Protein AF-A0A8J1J3S2-F1 (afdb_monomer_lite)

Sequence (132 aa):
MKNFKAFFRWLYVAMLRMSEGHVLPELNKMTQKDITFVADFLTEHFNEYLKDEDDILMWPPNTEGNQWFSFLQSSTHLKESPLLFPTTPKSLCTVKRQMEAVIDHCLTKPALERQVPESSLRDIPHAGELVL

Structure (mmCIF, N/CA/C/O backbone):
data_AF-A0A8J1J3S2-F1
#
_entry.id   AF-A0A8J1J3S2-F1
#
loop_
_atom_site.group_PDB
_atom_site.id
_atom_site.type_symbol
_atom_site.label_atom_id
_atom_site.label_alt_id
_atom_site.label_comp_id
_atom_site.label_asym_id
_atom_site.label_entity_id
_atom_site.label_seq_id
_atom_site.pdbx_PDB_ins_code
_atom_site.Cartn_x
_atom_site.Cartn_y
_atom_site.Cartn_z
_atom_site.occupancy
_atom_site.B_iso_or_equiv
_atom_site.auth_seq_id
_atom_site.auth_comp_id
_atom_site.auth_asym_id
_atom_site.auth_atom_id
_atom_site.pdbx_PDB_model_num
ATOM 1 N N . MET A 1 1 ? -6.644 -8.507 6.948 1.00 52.25 1 MET A N 1
ATOM 2 C CA . MET A 1 1 ? -7.814 -9.337 7.339 1.00 52.25 1 MET A CA 1
ATOM 3 C C . MET A 1 1 ? -8.273 -9.175 8.794 1.00 52.25 1 MET A C 1
ATOM 5 O O . MET A 1 1 ? -9.461 -9.323 9.033 1.00 52.25 1 MET A O 1
ATOM 9 N N . LYS A 1 2 ? -7.410 -8.860 9.778 1.00 53.19 2 LYS A N 1
ATOM 10 C CA . LYS A 1 2 ? -7.813 -8.836 11.204 1.00 53.19 2 LYS A CA 1
ATOM 11 C C . LYS A 1 2 ? -8.785 -7.703 11.607 1.00 53.19 2 LYS A C 1
ATOM 13 O O . LYS A 1 2 ? -9.406 -7.806 12.657 1.00 53.19 2 LYS A O 1
ATOM 18 N N . ASN A 1 3 ? -8.977 -6.678 10.768 1.00 57.69 3 ASN A N 1
ATOM 19 C CA . ASN A 1 3 ? -9.573 -5.407 11.207 1.00 57.69 3 ASN A CA 1
ATOM 20 C C . ASN A 1 3 ? -10.895 -5.015 10.514 1.00 57.69 3 ASN A C 1
ATOM 22 O O . ASN A 1 3 ? -11.543 -4.064 10.938 1.00 57.69 3 ASN A O 1
ATOM 26 N N . PHE A 1 4 ? -11.373 -5.780 9.525 1.00 71.06 4 PHE A N 1
ATOM 27 C CA . PHE A 1 4 ? -12.712 -5.569 8.945 1.00 71.06 4 PHE A CA 1
ATOM 28 C C . PHE A 1 4 ? -13.823 -5.713 9.990 1.00 71.06 4 PHE A C 1
ATOM 30 O O . PHE A 1 4 ? -14.861 -5.065 9.910 1.00 71.06 4 PHE A O 1
ATOM 37 N N . LYS A 1 5 ? -13.583 -6.531 11.018 1.00 75.19 5 LYS A N 1
ATOM 38 C CA . LYS A 1 5 ? -14.530 -6.759 12.108 1.00 75.19 5 LYS A CA 1
ATOM 39 C C . LYS A 1 5 ? -14.870 -5.474 12.872 1.00 75.19 5 LYS A C 1
ATOM 41 O O . LYS A 1 5 ? -16.022 -5.307 13.256 1.00 75.19 5 LYS A O 1
ATOM 46 N N . ALA A 1 6 ? -13.905 -4.572 13.076 1.00 78.38 6 ALA A N 1
ATOM 47 C CA . ALA A 1 6 ? -14.143 -3.295 13.754 1.00 78.38 6 ALA A CA 1
ATOM 48 C C . ALA A 1 6 ? -14.968 -2.343 12.876 1.00 78.38 6 ALA A C 1
ATOM 50 O O . ALA A 1 6 ? -15.943 -1.767 13.355 1.00 78.38 6 ALA A O 1
ATOM 51 N N . PHE A 1 7 ? -14.631 -2.267 11.585 1.00 81.31 7 PHE A N 1
ATOM 52 C CA . PHE A 1 7 ? -15.367 -1.486 10.593 1.00 81.31 7 PHE A CA 1
ATOM 53 C C . PHE A 1 7 ? -16.824 -1.942 10.450 1.00 81.31 7 PHE A C 1
ATOM 55 O O . PHE A 1 7 ? -17.737 -1.147 10.652 1.00 81.31 7 PHE A O 1
ATOM 62 N N . PHE A 1 8 ? -17.066 -3.231 10.194 1.00 84.94 8 PHE A N 1
ATOM 63 C CA . PHE A 1 8 ? -18.428 -3.750 10.052 1.00 84.94 8 PHE A CA 1
ATOM 64 C C . PHE A 1 8 ? -19.229 -3.656 11.351 1.00 84.94 8 PHE A C 1
ATOM 66 O O . PHE A 1 8 ? -20.424 -3.382 11.304 1.00 84.94 8 PHE A O 1
ATOM 73 N N . ARG A 1 9 ? -18.588 -3.822 12.518 1.00 84.06 9 ARG A N 1
ATOM 74 C CA . ARG A 1 9 ? -19.252 -3.608 13.811 1.00 84.06 9 ARG A CA 1
ATOM 75 C C . ARG A 1 9 ? -19.685 -2.152 13.978 1.00 84.06 9 ARG A C 1
ATOM 77 O O . ARG A 1 9 ? -20.819 -1.916 14.378 1.00 84.06 9 ARG A O 1
ATOM 84 N N . TRP A 1 10 ? -18.814 -1.193 13.658 1.00 85.44 10 TRP A N 1
ATOM 85 C CA . TRP A 1 10 ? -19.157 0.231 13.690 1.00 85.44 10 TRP A CA 1
ATOM 86 C C . TRP A 1 10 ? -20.299 0.555 12.726 1.00 85.44 10 TRP A C 1
ATOM 88 O O . TRP A 1 10 ? -21.287 1.164 13.133 1.00 85.44 10 TRP A O 1
ATOM 98 N N . LEU A 1 11 ? -20.199 0.076 11.486 1.00 86.00 11 LEU A N 1
ATOM 99 C CA . LEU A 1 11 ? -21.192 0.319 10.446 1.00 86.00 11 LEU A CA 1
ATOM 100 C C . LEU A 1 11 ? -22.561 -0.266 10.825 1.00 86.00 11 LEU A C 1
ATOM 102 O O . LEU A 1 11 ? -23.578 0.409 10.702 1.00 86.00 11 LEU A O 1
ATOM 106 N N . TYR A 1 12 ? -22.589 -1.489 11.354 1.00 86.38 12 TYR A N 1
ATOM 107 C CA . TYR A 1 12 ? -23.816 -2.147 11.797 1.00 86.38 12 TYR A CA 1
ATOM 108 C C . TYR A 1 12 ? -24.481 -1.408 12.972 1.00 86.38 12 TYR A C 1
ATOM 110 O O . TYR A 1 12 ? -25.694 -1.199 12.963 1.00 86.38 12 TYR A O 1
ATOM 118 N N . VAL A 1 13 ? -23.698 -0.928 13.948 1.00 83.81 13 VAL A N 1
ATOM 119 C CA . VAL A 1 13 ? -24.215 -0.078 15.038 1.00 83.81 13 VAL A CA 1
ATOM 120 C C . VAL A 1 13 ? -24.748 1.255 14.501 1.00 83.81 13 VAL A C 1
ATOM 122 O O . VAL A 1 13 ? -25.788 1.720 14.967 1.00 83.81 13 VAL A O 1
ATOM 125 N N . ALA A 1 14 ? -24.065 1.873 13.534 1.00 83.44 14 ALA A N 1
ATOM 126 C CA . ALA A 1 14 ? -24.502 3.127 12.921 1.00 83.44 14 ALA A CA 1
ATOM 127 C C . ALA A 1 14 ? -25.843 2.965 12.186 1.00 83.44 14 ALA A C 1
ATOM 129 O O . ALA A 1 14 ? -26.742 3.780 12.386 1.00 83.44 14 ALA A O 1
ATOM 130 N N . MET A 1 15 ? -26.016 1.883 11.417 1.00 86.31 15 MET A N 1
ATOM 131 C CA . MET A 1 15 ? -27.287 1.567 10.753 1.00 86.31 15 MET A CA 1
ATOM 132 C C . MET A 1 15 ? -28.417 1.315 11.760 1.00 86.31 15 MET A C 1
ATOM 134 O O . MET A 1 15 ? -29.497 1.875 11.604 1.00 86.31 15 MET A O 1
ATOM 138 N N . LEU A 1 16 ? -28.163 0.541 12.824 1.00 84.69 16 LEU A N 1
ATOM 139 C CA . LEU A 1 16 ? -29.159 0.265 13.871 1.00 84.69 16 LEU A CA 1
ATOM 140 C C . LEU A 1 16 ? -29.622 1.531 14.602 1.00 84.69 16 LEU A C 1
ATOM 142 O O . LEU A 1 16 ? -30.805 1.670 14.902 1.00 84.69 16 LEU A O 1
ATOM 146 N N . ARG A 1 17 ? -28.699 2.463 14.878 1.00 79.94 17 ARG A N 1
ATOM 147 C CA . ARG A 1 17 ? -29.031 3.760 15.490 1.00 79.94 17 ARG A CA 1
ATOM 148 C C . ARG A 1 17 ? -29.900 4.624 14.579 1.00 79.94 17 ARG A C 1
ATOM 150 O O . ARG A 1 17 ? -30.779 5.312 15.080 1.00 79.94 17 ARG A O 1
ATOM 157 N N . MET A 1 18 ? -29.658 4.582 13.270 1.00 78.50 18 MET A N 1
ATOM 158 C CA . MET A 1 18 ? -30.462 5.300 12.274 1.00 78.50 18 MET A CA 1
ATOM 159 C C . MET A 1 18 ? -31.846 4.666 12.074 1.00 78.50 18 MET A C 1
ATOM 161 O O . MET A 1 18 ? -32.787 5.369 11.726 1.00 78.50 18 MET A O 1
ATOM 165 N N . SER A 1 19 ? -31.986 3.354 12.294 1.00 82.94 19 SER A N 1
ATOM 166 C CA . SER A 1 19 ? -33.244 2.616 12.119 1.00 82.94 19 SER A CA 1
ATOM 167 C C . SER A 1 19 ? -34.105 2.521 13.391 1.00 82.94 19 SER A C 1
ATOM 169 O O . SER A 1 19 ? -34.968 1.649 13.454 1.00 82.94 19 SER A O 1
ATOM 171 N N . GLU A 1 20 ? -33.823 3.326 14.426 1.00 70.56 20 GLU A N 1
ATOM 172 C CA . GLU A 1 20 ? -34.442 3.265 15.771 1.00 70.56 20 GLU A CA 1
ATOM 173 C C . GLU A 1 20 ? -34.419 1.864 16.430 1.00 70.56 20 GLU A C 1
ATOM 175 O O . GLU A 1 20 ? -35.195 1.554 17.335 1.00 70.56 20 GLU A O 1
ATOM 180 N N . GLY A 1 21 ? -33.502 0.990 16.001 1.00 70.06 21 GLY A N 1
ATOM 181 C CA . GLY A 1 21 ? -33.368 -0.364 16.530 1.00 70.06 21 GLY A CA 1
ATOM 182 C C . GLY A 1 21 ? -32.693 -0.380 17.904 1.00 70.06 21 GLY A C 1
ATO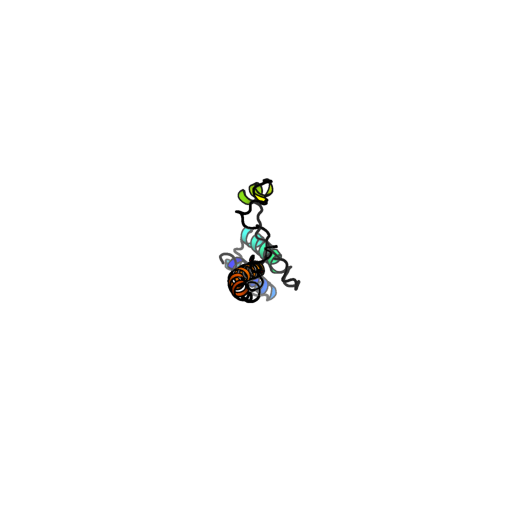M 183 O O . GLY A 1 21 ? -31.779 0.400 18.180 1.00 70.06 21 GLY A O 1
ATOM 184 N N . HIS A 1 22 ? -33.093 -1.310 18.775 1.00 68.50 22 HIS A N 1
ATOM 185 C CA . HIS A 1 22 ? -32.472 -1.462 20.093 1.00 68.50 22 HIS A CA 1
ATOM 186 C C . HIS A 1 22 ? -31.015 -1.936 19.940 1.00 68.50 22 HIS A C 1
ATOM 188 O O . HIS A 1 22 ? -30.747 -3.068 19.532 1.00 68.50 22 HIS A O 1
ATOM 194 N N . VAL A 1 23 ? -30.046 -1.078 20.267 1.00 66.06 23 VAL A N 1
ATOM 195 C CA . VAL A 1 23 ? -28.620 -1.431 20.191 1.00 66.06 23 VAL A CA 1
ATOM 196 C C . VAL A 1 23 ? -28.269 -2.333 21.375 1.00 66.06 23 VAL A C 1
ATOM 198 O O . VAL A 1 23 ? -28.342 -1.902 22.526 1.00 66.06 23 VAL A O 1
ATOM 201 N N . LEU A 1 24 ? -27.876 -3.586 21.117 1.00 67.88 24 LEU A N 1
ATOM 202 C CA . LEU A 1 24 ? -27.434 -4.482 22.189 1.00 67.88 24 LEU A CA 1
ATOM 203 C C . LEU A 1 24 ? -26.150 -3.940 22.860 1.00 67.88 24 LEU A C 1
ATOM 205 O O . LEU A 1 24 ? -25.179 -3.639 22.157 1.00 67.88 24 LEU A O 1
ATOM 209 N N . PRO A 1 25 ? -26.084 -3.888 24.207 1.00 64.25 25 PRO A N 1
ATOM 210 C CA . PRO A 1 25 ? -24.919 -3.384 24.945 1.00 64.25 25 PRO A CA 1
ATOM 211 C C . PRO A 1 25 ? -23.606 -4.114 24.631 1.00 64.25 25 PRO A C 1
ATOM 213 O O . PRO A 1 25 ? -22.532 -3.516 24.675 1.00 64.25 25 PRO A O 1
ATOM 216 N N . GLU A 1 2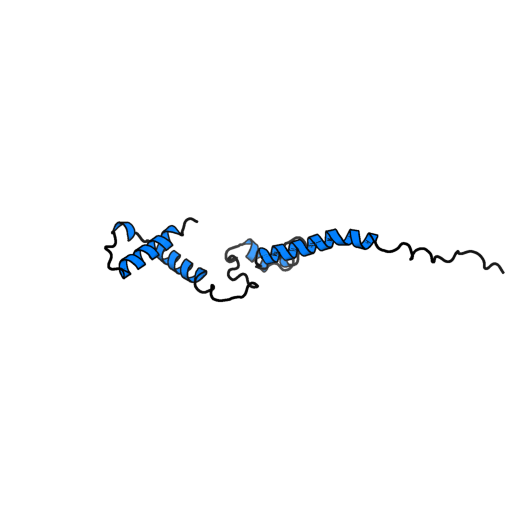6 ? -23.673 -5.398 24.269 1.00 63.81 26 GLU A N 1
ATOM 217 C CA . GLU A 1 26 ? -22.501 -6.202 23.895 1.00 63.81 26 GLU A CA 1
ATOM 218 C C . GLU A 1 26 ? -21.814 -5.715 22.617 1.00 63.81 26 GLU A C 1
ATOM 220 O O . GLU A 1 26 ? -20.602 -5.882 22.457 1.00 63.81 26 GLU A O 1
ATOM 225 N N . LEU A 1 27 ? -22.572 -5.072 21.730 1.00 64.06 27 LEU A N 1
ATOM 226 C CA . LEU A 1 27 ? -22.092 -4.590 20.443 1.00 64.06 27 LEU A CA 1
ATOM 227 C C . LEU A 1 27 ? -21.412 -3.215 20.552 1.00 64.06 27 LEU A C 1
ATOM 229 O O . LEU A 1 27 ? -20.569 -2.876 19.722 1.00 64.06 27 LEU A O 1
ATOM 233 N N . ASN A 1 28 ? -21.707 -2.456 21.613 1.00 65.81 28 ASN A N 1
ATOM 234 C CA . ASN A 1 28 ? -21.137 -1.131 21.876 1.00 65.81 28 ASN A CA 1
ATOM 235 C C . ASN A 1 28 ? -19.720 -1.181 22.487 1.00 65.81 28 ASN A C 1
ATOM 237 O O . ASN A 1 28 ? -19.172 -0.152 22.877 1.00 65.81 28 ASN A O 1
ATOM 241 N N . LYS A 1 29 ? -19.097 -2.366 22.570 1.00 69.44 29 LYS A N 1
ATOM 242 C CA . LYS A 1 29 ? -17.707 -2.543 23.024 1.00 69.44 29 LYS A CA 1
ATOM 243 C C . LYS A 1 29 ? -16.717 -2.101 21.942 1.00 69.44 29 LYS A C 1
ATOM 245 O O . LYS A 1 29 ? -15.985 -2.921 21.391 1.00 69.44 29 LYS A O 1
ATOM 250 N N . MET A 1 30 ? -16.723 -0.815 21.614 1.00 72.88 30 MET A N 1
ATOM 251 C CA . MET A 1 30 ? -15.767 -0.187 20.708 1.00 72.88 30 MET A CA 1
ATOM 252 C C . MET A 1 30 ? -14.677 0.481 21.547 1.00 72.88 30 MET A C 1
ATOM 254 O O . MET A 1 30 ? -14.974 1.334 22.380 1.00 72.88 30 MET A O 1
ATOM 258 N N . THR A 1 31 ? -13.421 0.081 21.368 1.00 81.38 31 THR A N 1
ATOM 259 C CA . THR A 1 31 ? -12.297 0.766 22.024 1.00 81.38 31 THR A CA 1
ATOM 260 C C . THR A 1 31 ? -11.903 2.013 21.230 1.00 81.38 31 THR A C 1
ATOM 262 O O . THR A 1 31 ? -12.187 2.100 20.037 1.00 81.38 31 THR A O 1
ATOM 265 N N . GLN A 1 32 ? -11.204 2.969 21.852 1.00 80.25 32 GLN A N 1
ATOM 266 C CA . GLN A 1 32 ? -10.702 4.154 21.139 1.00 80.25 32 GLN A CA 1
ATOM 267 C C . GLN A 1 32 ? -9.797 3.771 19.958 1.00 80.25 32 GLN A C 1
ATOM 269 O O . GLN A 1 32 ? -9.905 4.358 18.890 1.00 80.25 32 GLN A O 1
ATOM 274 N N . LYS A 1 33 ? -8.987 2.718 20.119 1.00 81.44 33 LYS A N 1
ATOM 275 C CA . LYS A 1 33 ? -8.155 2.157 19.049 1.00 81.44 33 LYS A CA 1
ATOM 276 C C . LYS A 1 33 ? -8.985 1.654 17.865 1.00 81.44 33 LYS A C 1
ATOM 278 O O . LYS A 1 33 ? -8.589 1.859 16.723 1.00 81.44 33 LYS A O 1
ATOM 283 N N . ASP A 1 34 ? -10.130 1.024 18.128 1.00 80.94 34 ASP A N 1
ATOM 284 C CA . ASP A 1 34 ? -11.038 0.589 17.064 1.00 80.94 34 ASP A CA 1
ATOM 285 C C . ASP A 1 34 ? -11.643 1.797 16.331 1.00 80.94 34 ASP A C 1
ATOM 287 O O . ASP A 1 34 ? -11.832 1.739 15.121 1.00 80.94 34 ASP A O 1
ATOM 291 N N . ILE A 1 35 ? -11.954 2.883 17.049 1.00 81.69 35 ILE A N 1
ATOM 292 C CA . ILE A 1 35 ? -12.527 4.109 16.469 1.00 81.69 35 ILE A CA 1
ATOM 293 C C . ILE A 1 35 ? -11.501 4.822 15.588 1.00 81.69 35 ILE A C 1
ATOM 295 O O . ILE A 1 35 ? -11.818 5.141 14.445 1.00 81.69 35 ILE A O 1
ATOM 299 N N . THR A 1 36 ? -10.280 5.029 16.089 1.00 83.38 36 THR A N 1
ATOM 300 C CA . THR A 1 36 ? -9.180 5.609 15.305 1.00 83.38 36 THR A CA 1
ATOM 301 C C . THR A 1 36 ? -8.933 4.787 14.043 1.00 83.38 36 THR A C 1
ATOM 303 O O . THR A 1 36 ? -8.910 5.343 12.956 1.00 83.38 36 THR A O 1
ATOM 306 N N . PHE A 1 37 ? -8.909 3.455 14.155 1.00 83.38 37 PHE A N 1
ATOM 307 C CA . PHE A 1 37 ? -8.759 2.587 12.990 1.00 83.38 37 PHE A CA 1
ATOM 308 C C . PHE A 1 37 ? -9.887 2.749 11.961 1.00 83.38 37 PHE A C 1
ATOM 310 O O . PHE A 1 37 ? -9.626 2.763 10.764 1.00 83.38 37 PHE A O 1
ATOM 317 N N . VAL A 1 38 ? -11.147 2.839 12.398 1.00 82.31 38 VAL A N 1
ATOM 318 C CA . VAL A 1 38 ? -12.272 3.049 11.472 1.00 82.31 38 VAL A CA 1
ATOM 319 C C . VAL A 1 38 ? -12.165 4.405 10.773 1.00 82.31 38 VAL A C 1
ATOM 321 O O . VAL A 1 38 ? -12.462 4.482 9.585 1.00 82.31 38 VAL A O 1
ATOM 324 N N . ALA A 1 39 ? -11.719 5.449 11.475 1.00 80.56 39 ALA A N 1
ATOM 325 C CA . ALA A 1 39 ? -11.490 6.766 10.885 1.00 80.56 39 ALA A CA 1
ATOM 326 C C . ALA A 1 39 ? -10.359 6.742 9.841 1.00 80.56 39 ALA A C 1
ATOM 328 O O . ALA A 1 39 ? -10.545 7.253 8.735 1.00 80.56 39 ALA A O 1
ATOM 329 N N . ASP A 1 40 ? -9.239 6.089 10.157 1.00 78.69 40 ASP A N 1
ATOM 330 C CA . ASP A 1 40 ? -8.108 5.927 9.236 1.00 78.69 40 ASP A CA 1
ATOM 331 C C . ASP A 1 40 ? -8.536 5.118 8.002 1.00 78.69 40 ASP A C 1
ATOM 333 O O . ASP A 1 40 ? -8.377 5.572 6.874 1.00 78.69 40 ASP A O 1
ATOM 337 N N . PHE A 1 41 ? -9.219 3.985 8.207 1.00 79.19 41 PHE A N 1
ATOM 338 C CA . PHE A 1 41 ? -9.741 3.139 7.129 1.00 79.19 41 PHE A CA 1
ATOM 339 C C . PHE A 1 41 ? -10.701 3.896 6.200 1.00 79.19 41 PHE A C 1
ATOM 341 O O . PHE A 1 41 ? -10.636 3.752 4.981 1.00 79.19 41 PHE A O 1
ATOM 348 N N . LEU A 1 42 ? -11.611 4.702 6.755 1.00 76.50 42 LEU A N 1
ATOM 349 C CA . LEU A 1 42 ? -12.534 5.508 5.955 1.00 76.50 42 LEU A CA 1
ATOM 350 C C . LEU A 1 42 ? -11.795 6.581 5.146 1.00 76.50 42 LEU A C 1
ATOM 352 O O . LEU A 1 42 ? -12.131 6.804 3.985 1.00 76.50 42 LEU A O 1
ATOM 356 N N . THR A 1 43 ? -10.786 7.212 5.741 1.00 74.00 43 THR A N 1
ATOM 357 C CA . THR A 1 43 ? -9.990 8.263 5.093 1.00 74.00 43 THR A CA 1
ATOM 358 C C . THR A 1 43 ? -9.136 7.704 3.958 1.00 74.00 43 THR A C 1
ATOM 360 O O . THR A 1 43 ? -9.105 8.297 2.881 1.00 74.00 43 THR A O 1
ATOM 363 N N . GLU A 1 44 ? -8.500 6.553 4.182 1.00 67.50 44 GLU A N 1
ATOM 364 C CA . GLU A 1 44 ? -7.637 5.872 3.212 1.00 67.50 44 GLU A CA 1
ATOM 365 C C . GLU A 1 44 ? -8.435 5.272 2.050 1.00 67.50 44 GLU A C 1
ATOM 367 O O . GLU A 1 44 ? -8.013 5.341 0.900 1.00 67.50 44 GLU A O 1
ATOM 372 N N . HIS A 1 45 ? -9.611 4.697 2.320 1.00 67.12 45 HIS A N 1
ATOM 373 C CA . HIS A 1 45 ? -10.352 3.980 1.286 1.00 67.12 45 HIS A CA 1
ATOM 374 C C . HIS A 1 45 ? -11.413 4.822 0.570 1.00 67.12 45 HIS A C 1
ATOM 376 O O . HIS A 1 45 ? -11.608 4.596 -0.614 1.00 67.12 45 HIS A O 1
ATOM 382 N N . PHE A 1 46 ? -12.115 5.773 1.201 1.00 63.56 46 PHE A N 1
ATOM 383 C CA . PHE A 1 46 ? -13.296 6.399 0.569 1.00 63.56 46 PHE A CA 1
ATOM 384 C C . PHE A 1 46 ? -13.044 7.731 -0.156 1.00 63.56 46 PHE A C 1
ATOM 386 O O . PHE A 1 46 ? -13.868 8.107 -0.987 1.00 63.56 46 PHE A O 1
ATOM 393 N N . ASN A 1 47 ? -11.931 8.431 0.086 1.00 55.88 47 ASN A N 1
ATOM 394 C CA . ASN A 1 47 ? -11.655 9.713 -0.584 1.00 55.88 47 ASN A CA 1
ATOM 395 C C . ASN A 1 47 ? -11.169 9.579 -2.043 1.00 55.88 47 ASN A C 1
ATOM 397 O O . ASN A 1 47 ? -11.186 10.566 -2.776 1.00 55.88 47 ASN A O 1
ATOM 401 N N . GLU A 1 48 ? -10.752 8.389 -2.485 1.00 51.38 48 GLU A N 1
ATOM 402 C CA . GLU A 1 48 ? -10.028 8.225 -3.758 1.00 51.38 48 GLU A CA 1
ATOM 403 C C . GLU A 1 48 ? -10.704 7.340 -4.811 1.00 51.38 48 GLU A C 1
ATOM 405 O O . GLU A 1 48 ? -10.261 7.341 -5.955 1.00 51.38 48 GLU A O 1
ATOM 410 N N . TYR A 1 49 ? -11.838 6.692 -4.515 1.00 48.59 49 TYR A N 1
ATOM 411 C CA . TYR A 1 49 ? -12.647 5.987 -5.533 1.00 48.59 49 TYR A CA 1
ATOM 412 C C . TYR A 1 49 ? -13.299 6.919 -6.580 1.00 48.59 49 TYR A C 1
ATOM 414 O O . TYR A 1 49 ? -14.059 6.457 -7.424 1.00 48.59 49 TYR A O 1
ATOM 422 N N . LEU A 1 50 ? -13.032 8.228 -6.524 1.00 51.28 50 LEU A N 1
ATOM 423 C CA . LEU A 1 50 ? -13.571 9.240 -7.437 1.00 51.28 50 LEU A CA 1
ATOM 424 C C . LEU A 1 50 ? -12.553 9.745 -8.478 1.00 51.28 50 LEU A C 1
ATOM 426 O O . LEU A 1 50 ? -12.845 10.727 -9.158 1.00 51.28 50 LEU A O 1
ATOM 430 N N . LYS A 1 51 ? -11.364 9.135 -8.607 1.00 49.06 51 LYS A N 1
ATOM 431 C CA . LYS A 1 51 ? -10.344 9.574 -9.579 1.00 49.06 51 LYS A CA 1
ATOM 432 C C . LYS A 1 51 ? -9.903 8.429 -10.502 1.00 49.06 51 LYS A C 1
ATOM 434 O O . LYS A 1 51 ? -9.198 7.526 -10.068 1.00 49.06 51 LYS A O 1
ATOM 439 N N . ASP A 1 52 ? -10.317 8.512 -11.767 1.00 50.62 52 ASP A N 1
ATOM 440 C CA . ASP A 1 52 ? -9.995 7.615 -12.897 1.00 50.62 52 ASP A CA 1
ATOM 441 C C . ASP A 1 52 ? -8.531 7.745 -13.387 1.00 50.62 52 ASP A C 1
ATOM 443 O O . ASP A 1 52 ? -8.276 7.972 -14.566 1.00 50.62 52 ASP A O 1
ATOM 447 N N . GLU A 1 53 ? -7.532 7.648 -12.510 1.00 55.94 53 GLU A N 1
ATOM 448 C CA . GLU A 1 53 ? -6.127 7.863 -12.906 1.00 55.94 53 GLU A CA 1
ATOM 449 C C . GLU A 1 53 ? -5.264 6.637 -12.557 1.00 55.94 53 GLU A C 1
ATOM 451 O O . GLU A 1 53 ? -4.551 6.601 -11.555 1.00 55.94 53 GLU A O 1
ATOM 456 N N . ASP A 1 54 ? -5.330 5.618 -13.421 1.00 54.41 54 ASP A N 1
ATOM 457 C CA . ASP A 1 54 ? -4.650 4.310 -13.326 1.00 54.41 54 ASP A CA 1
ATOM 458 C C . ASP A 1 54 ? -3.100 4.357 -13.292 1.00 54.41 54 ASP A C 1
ATOM 460 O O . ASP A 1 54 ? -2.448 3.315 -13.156 1.00 54.41 54 ASP A O 1
ATOM 464 N N . ASP A 1 55 ? -2.482 5.535 -13.418 1.00 54.03 55 ASP A N 1
ATOM 465 C CA . ASP A 1 55 ? -1.024 5.687 -13.547 1.00 54.03 55 ASP A CA 1
ATOM 466 C C . ASP A 1 55 ? -0.298 6.055 -12.245 1.00 54.03 55 ASP A C 1
ATOM 468 O O . ASP A 1 55 ? 0.925 5.894 -12.145 1.00 54.03 55 ASP A O 1
ATOM 472 N N . ILE A 1 56 ? -1.019 6.486 -11.209 1.00 54.78 56 ILE A N 1
ATOM 473 C CA . ILE A 1 56 ? -0.425 6.790 -9.905 1.00 54.78 56 ILE A CA 1
ATOM 474 C C . ILE A 1 56 ? -0.913 5.742 -8.919 1.00 54.78 56 ILE A C 1
ATOM 476 O O . ILE A 1 56 ? -2.105 5.561 -8.702 1.00 54.78 56 ILE A O 1
ATOM 480 N N . LEU A 1 57 ? 0.030 5.018 -8.311 1.00 56.38 57 LEU A N 1
ATOM 481 C CA . LEU A 1 57 ? -0.283 4.137 -7.196 1.00 56.38 57 LEU A CA 1
ATOM 482 C C . LEU A 1 57 ? -0.739 5.049 -6.052 1.00 56.38 57 LEU A C 1
ATOM 484 O O . LEU A 1 57 ? 0.099 5.605 -5.351 1.00 56.38 57 LEU A O 1
ATOM 488 N N . MET A 1 58 ? -2.055 5.238 -5.925 1.00 55.38 58 MET A N 1
ATOM 489 C CA . MET A 1 58 ? -2.683 6.225 -5.034 1.00 55.38 58 MET A CA 1
ATOM 490 C C . MET A 1 58 ? -2.273 6.048 -3.554 1.00 55.38 58 MET A C 1
ATOM 492 O O . MET A 1 58 ? -2.339 6.987 -2.775 1.00 55.38 58 MET A O 1
ATOM 496 N N . TRP A 1 59 ? -1.706 4.886 -3.193 1.00 55.38 59 TRP A N 1
ATOM 497 C CA . TRP A 1 59 ? -1.086 4.616 -1.891 1.00 55.38 59 TRP A CA 1
ATOM 498 C C . TRP A 1 59 ? 0.266 3.910 -2.019 1.00 55.38 59 TRP A C 1
ATOM 500 O O . TRP A 1 59 ? 0.327 2.681 -1.874 1.00 55.38 59 TRP A O 1
ATOM 510 N N . PRO A 1 60 ? 1.380 4.619 -2.286 1.00 59.22 60 PRO A N 1
ATOM 511 C CA . PRO A 1 60 ? 2.682 3.988 -2.143 1.00 59.22 60 PRO A CA 1
ATOM 512 C C . PRO A 1 60 ? 2.800 3.470 -0.699 1.00 59.22 60 PRO A C 1
ATOM 514 O O . PRO A 1 60 ? 2.417 4.186 0.230 1.00 59.22 60 PRO A O 1
ATOM 517 N N . PRO A 1 61 ? 3.282 2.234 -0.472 1.00 59.75 61 PRO A N 1
ATOM 518 C CA . PRO A 1 61 ? 3.466 1.732 0.884 1.00 59.75 61 PRO A CA 1
ATOM 519 C C . PRO A 1 61 ? 4.318 2.737 1.659 1.00 59.75 61 PRO A C 1
ATOM 521 O O . PRO A 1 61 ? 5.381 3.124 1.173 1.00 59.75 61 PRO A O 1
ATOM 524 N N . ASN A 1 62 ? 3.838 3.184 2.826 1.00 61.38 62 ASN A N 1
ATOM 525 C CA . ASN A 1 62 ? 4.555 4.188 3.601 1.00 61.38 62 ASN A CA 1
ATOM 526 C C . ASN A 1 62 ? 5.974 3.675 3.903 1.00 61.38 62 ASN A C 1
ATOM 528 O O . ASN A 1 62 ? 6.153 2.667 4.590 1.00 61.38 62 ASN A O 1
ATOM 532 N N . THR A 1 63 ? 6.982 4.344 3.343 1.00 66.38 63 THR A N 1
ATOM 533 C CA . THR A 1 63 ? 8.395 4.025 3.571 1.00 66.38 63 THR A CA 1
ATOM 534 C C . THR A 1 63 ? 8.952 4.717 4.815 1.00 66.38 63 THR A C 1
ATOM 536 O O . THR A 1 63 ? 10.098 4.457 5.192 1.00 66.38 63 THR A O 1
ATOM 539 N N . GLU A 1 64 ? 8.180 5.604 5.451 1.00 65.88 64 GLU A N 1
ATOM 540 C CA . GLU A 1 64 ? 8.574 6.284 6.683 1.00 65.88 64 GLU A CA 1
ATOM 541 C C . GLU A 1 64 ? 8.769 5.267 7.813 1.00 65.88 64 GLU A C 1
ATOM 543 O O . GLU A 1 64 ? 7.918 4.427 8.099 1.00 65.88 64 GLU A O 1
ATOM 548 N N . GLY A 1 65 ? 9.948 5.316 8.436 1.00 74.25 65 GLY A N 1
ATOM 549 C CA . GLY A 1 65 ? 10.376 4.355 9.455 1.00 74.25 65 GLY A CA 1
ATOM 550 C C . GLY A 1 65 ? 11.216 3.188 8.924 1.00 74.25 65 GLY A C 1
ATOM 551 O O . GLY A 1 65 ? 11.784 2.443 9.724 1.00 74.25 65 GLY A O 1
ATOM 552 N N . ASN A 1 66 ? 11.377 3.037 7.604 1.00 82.50 66 ASN A N 1
ATOM 553 C CA . ASN A 1 66 ? 12.295 2.047 7.046 1.00 82.50 66 ASN A CA 1
ATOM 554 C C . ASN A 1 66 ? 13.743 2.573 7.053 1.00 82.50 66 ASN A C 1
ATOM 556 O O . ASN A 1 66 ? 14.136 3.366 6.198 1.00 82.50 66 ASN A O 1
ATOM 560 N N . GLN A 1 67 ? 14.557 2.071 7.988 1.00 86.81 67 GLN A N 1
ATOM 561 C CA . GLN A 1 67 ? 15.972 2.441 8.131 1.00 86.81 67 GLN A CA 1
ATOM 562 C C . GLN A 1 67 ? 16.797 2.206 6.856 1.00 86.81 67 GLN A C 1
ATOM 564 O O . GLN A 1 67 ? 17.669 3.014 6.537 1.00 86.81 67 GLN A O 1
ATOM 569 N N . TRP A 1 68 ? 16.509 1.138 6.102 1.00 85.94 68 TRP A N 1
ATOM 570 C CA . TRP A 1 68 ? 17.169 0.868 4.822 1.00 85.94 68 TRP A CA 1
ATOM 571 C C . TRP A 1 68 ? 16.820 1.931 3.785 1.00 85.94 68 TRP A C 1
ATOM 573 O O . TRP A 1 68 ? 17.700 2.402 3.074 1.00 85.94 68 TRP A O 1
ATOM 583 N N . PHE A 1 69 ? 15.556 2.352 3.725 1.00 83.88 69 PHE A N 1
ATOM 584 C CA . PHE A 1 69 ? 15.134 3.396 2.798 1.00 83.88 69 PHE A CA 1
ATOM 585 C C . PHE A 1 69 ? 15.749 4.754 3.161 1.00 83.88 69 PHE A C 1
ATOM 587 O O . PHE A 1 69 ? 16.234 5.453 2.274 1.00 83.88 69 PHE A O 1
ATOM 594 N N . SER A 1 70 ? 15.821 5.092 4.454 1.00 83.12 70 SER A N 1
ATOM 595 C CA . SER A 1 70 ? 16.509 6.299 4.933 1.00 83.12 70 SER A CA 1
ATOM 596 C C . SER A 1 70 ? 18.000 6.299 4.580 1.00 83.12 70 SER A C 1
ATOM 598 O O . SER A 1 70 ? 18.525 7.318 4.136 1.00 83.12 70 SER A O 1
ATOM 600 N N . PHE A 1 71 ? 18.677 5.158 4.734 1.00 87.00 71 PHE A N 1
ATOM 601 C CA . PHE A 1 71 ? 20.080 4.992 4.349 1.00 87.00 71 PHE A CA 1
ATOM 602 C C . PHE A 1 71 ? 20.282 5.054 2.828 1.00 87.00 71 PHE A C 1
ATOM 604 O O . PHE A 1 71 ? 21.184 5.726 2.335 1.00 87.00 71 PHE A O 1
ATOM 611 N N . LEU A 1 72 ? 19.411 4.393 2.067 1.00 86.06 72 LEU A N 1
ATOM 612 C CA . LEU A 1 72 ? 19.462 4.394 0.610 1.00 86.06 72 LEU A CA 1
ATOM 613 C C . LEU A 1 72 ? 19.242 5.805 0.045 1.00 86.06 72 LEU A C 1
ATOM 615 O O . LEU A 1 72 ? 19.935 6.198 -0.891 1.00 86.06 72 LEU A O 1
ATOM 619 N N . GLN A 1 73 ? 18.327 6.588 0.627 1.00 82.06 73 GLN A N 1
ATOM 620 C CA . GLN A 1 73 ? 18.106 7.978 0.223 1.00 82.06 73 GLN A CA 1
ATOM 621 C C . GLN A 1 73 ? 19.271 8.911 0.572 1.00 82.06 73 GLN A C 1
ATOM 623 O O . GLN A 1 73 ? 19.541 9.829 -0.199 1.00 82.06 73 GLN A O 1
ATOM 628 N N . SER A 1 74 ? 19.951 8.702 1.704 1.00 84.94 74 SER A N 1
ATOM 629 C CA . SER A 1 74 ? 21.087 9.543 2.112 1.00 84.94 74 SER A CA 1
ATOM 630 C C . SER A 1 74 ? 22.387 9.208 1.374 1.00 84.94 74 SER A C 1
ATOM 632 O O . SER A 1 74 ? 23.311 10.020 1.342 1.00 84.94 74 SER A O 1
ATOM 634 N N . SER A 1 75 ? 22.466 8.025 0.768 1.00 84.75 75 SER A N 1
ATOM 635 C CA . SER A 1 75 ? 23.628 7.568 0.011 1.00 84.75 75 SER A CA 1
ATOM 636 C C . SER A 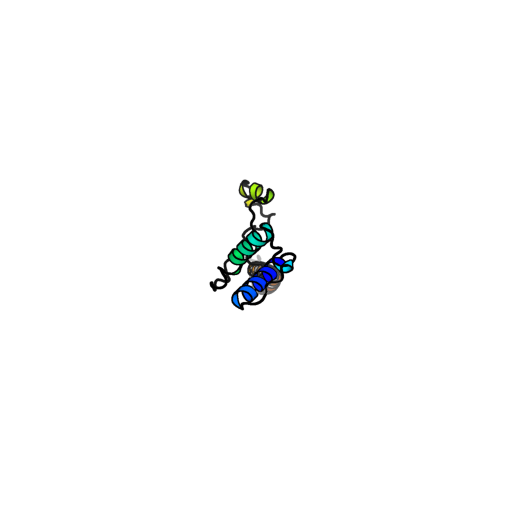1 75 ? 23.674 8.127 -1.420 1.00 84.75 75 SER A C 1
ATOM 638 O O . SER A 1 75 ? 22.680 8.103 -2.142 1.00 84.75 75 SER A O 1
ATOM 640 N N . THR A 1 76 ? 24.850 8.575 -1.871 1.00 79.25 76 THR A N 1
ATOM 641 C CA . THR A 1 76 ? 25.064 9.066 -3.247 1.00 79.25 76 THR A CA 1
ATOM 642 C C . THR A 1 76 ? 25.259 7.921 -4.244 1.00 79.25 76 THR A C 1
ATOM 644 O O . THR A 1 76 ? 24.614 7.881 -5.282 1.00 79.25 76 THR A O 1
ATOM 647 N N . HIS A 1 77 ? 26.112 6.949 -3.912 1.00 81.88 77 HIS A N 1
ATOM 648 C CA . HIS A 1 77 ? 26.528 5.894 -4.848 1.00 81.88 77 HIS A CA 1
ATOM 649 C C . HIS A 1 77 ? 25.616 4.666 -4.859 1.00 81.88 77 HIS A C 1
ATOM 651 O O . HIS A 1 77 ? 25.509 3.971 -5.864 1.00 81.88 77 HIS A O 1
ATOM 657 N N . LEU A 1 78 ? 24.967 4.370 -3.734 1.00 83.62 78 LEU A N 1
ATOM 658 C CA . LEU A 1 78 ? 24.103 3.197 -3.615 1.00 83.62 78 LEU A CA 1
ATOM 659 C C . LEU A 1 78 ? 22.804 3.399 -4.399 1.00 83.62 78 LEU A C 1
ATOM 661 O O . LEU A 1 78 ? 22.375 2.476 -5.080 1.00 83.62 78 LEU A O 1
ATOM 665 N N . LYS A 1 79 ? 22.231 4.609 -4.398 1.00 80.75 79 LYS A N 1
ATOM 666 C CA . LYS A 1 79 ? 21.022 4.929 -5.174 1.00 80.75 79 LYS A CA 1
ATOM 667 C C . LYS A 1 79 ? 21.195 4.728 -6.688 1.00 80.75 79 LYS A C 1
ATOM 669 O O . LYS A 1 79 ? 20.229 4.393 -7.365 1.00 80.75 79 LYS A O 1
ATOM 674 N N . GLU A 1 80 ? 22.409 4.917 -7.201 1.00 82.56 80 GLU A N 1
ATOM 675 C CA . GLU A 1 80 ? 22.755 4.778 -8.625 1.00 82.56 80 GLU A CA 1
ATOM 676 C C . GLU A 1 80 ? 23.358 3.407 -8.968 1.00 82.56 80 GLU A C 1
ATOM 678 O O . GLU A 1 80 ? 23.704 3.145 -10.120 1.00 82.56 80 GLU A O 1
ATOM 683 N N . SER A 1 81 ? 23.501 2.519 -7.981 1.00 86.56 81 SER A N 1
ATOM 684 C CA . SER A 1 81 ? 24.127 1.217 -8.183 1.00 86.56 81 SER A CA 1
ATOM 685 C C . SER A 1 81 ? 23.315 0.363 -9.164 1.00 86.56 81 SER A C 1
ATOM 687 O O . SER A 1 81 ? 22.137 0.104 -8.906 1.00 86.56 81 SER A O 1
ATOM 689 N N . PRO A 1 82 ? 23.933 -0.180 -10.232 1.00 86.94 82 PRO A N 1
ATOM 690 C CA . PRO A 1 82 ? 23.246 -1.045 -11.195 1.00 86.94 82 PRO A CA 1
ATOM 691 C C . PRO A 1 82 ? 22.827 -2.396 -10.594 1.00 86.94 82 PRO A C 1
ATOM 693 O O . PRO A 1 82 ? 22.129 -3.172 -11.240 1.00 86.94 82 PRO A O 1
ATOM 696 N N . LEU A 1 83 ? 23.268 -2.698 -9.368 1.00 88.69 83 LEU A N 1
ATOM 697 C CA . LEU A 1 83 ? 22.932 -3.925 -8.646 1.00 88.69 83 LEU A CA 1
ATOM 698 C C . LEU A 1 83 ? 21.637 -3.805 -7.834 1.00 88.69 83 LEU A C 1
ATOM 700 O O . LEU A 1 83 ? 21.154 -4.812 -7.317 1.00 88.69 83 LEU A O 1
ATOM 704 N N . LEU A 1 84 ? 21.092 -2.595 -7.679 1.00 86.81 84 LEU A N 1
ATOM 705 C CA . LEU A 1 84 ? 19.859 -2.367 -6.936 1.00 86.81 84 LEU A CA 1
ATOM 706 C C . LEU A 1 84 ? 18.681 -2.145 -7.877 1.00 86.81 84 LEU A C 1
ATOM 708 O O . LEU A 1 84 ? 18.783 -1.500 -8.918 1.00 86.81 84 LEU A O 1
ATOM 712 N N . PHE A 1 85 ? 17.526 -2.663 -7.469 1.00 84.19 85 PHE A N 1
ATOM 713 C CA . PHE A 1 85 ? 16.284 -2.406 -8.177 1.00 84.19 85 PHE A CA 1
ATOM 714 C C . PHE A 1 85 ? 15.783 -0.984 -7.890 1.00 84.19 85 PHE A C 1
ATOM 716 O O . PHE A 1 85 ? 15.827 -0.545 -6.735 1.00 84.19 85 PHE A O 1
ATOM 723 N N . PRO A 1 86 ? 15.251 -0.273 -8.903 1.00 80.19 86 PRO A N 1
ATOM 724 C CA . PRO A 1 86 ? 14.630 1.029 -8.702 1.00 80.19 86 PRO A CA 1
ATOM 725 C C . PRO A 1 86 ? 13.485 0.948 -7.684 1.00 80.19 86 PRO A C 1
ATOM 727 O O . PRO A 1 86 ? 12.552 0.165 -7.844 1.00 80.19 86 PRO A O 1
ATOM 730 N N . THR A 1 87 ? 13.527 1.793 -6.656 1.00 70.06 87 THR A N 1
ATOM 731 C CA . THR A 1 87 ? 12.549 1.830 -5.553 1.00 70.06 87 THR A CA 1
ATOM 732 C C . THR A 1 87 ? 11.360 2.758 -5.816 1.00 70.06 87 THR A C 1
ATOM 734 O O . THR A 1 87 ? 10.619 3.093 -4.894 1.00 70.06 87 THR A O 1
ATOM 737 N N . THR A 1 88 ? 11.148 3.189 -7.064 1.00 69.62 88 THR A N 1
ATOM 738 C CA . THR A 1 88 ? 10.016 4.054 -7.421 1.00 69.62 88 THR A CA 1
ATOM 739 C C . THR A 1 88 ? 8.693 3.326 -7.173 1.00 69.62 88 THR A C 1
ATOM 741 O O . THR A 1 88 ? 8.510 2.248 -7.752 1.00 69.62 88 THR A O 1
ATOM 744 N N . PRO A 1 89 ? 7.762 3.885 -6.381 1.00 67.75 89 PRO A N 1
ATOM 745 C CA . PRO A 1 89 ? 6.468 3.259 -6.174 1.00 67.75 89 PRO A CA 1
ATOM 746 C C . PRO A 1 89 ? 5.689 3.255 -7.491 1.00 67.75 89 PRO A C 1
ATOM 748 O O . PRO A 1 89 ? 5.381 4.301 -8.055 1.00 67.75 89 PRO A O 1
ATOM 751 N N . LYS A 1 90 ? 5.414 2.060 -8.006 1.00 70.81 90 LYS A N 1
ATOM 752 C CA . LYS A 1 90 ? 4.675 1.817 -9.250 1.00 70.81 90 LYS A CA 1
ATOM 753 C C . LYS A 1 90 ? 3.708 0.675 -9.023 1.00 70.81 90 LYS A C 1
ATOM 755 O O . LYS A 1 90 ? 4.018 -0.234 -8.248 1.00 70.81 90 LYS A O 1
ATOM 760 N N . SER A 1 91 ? 2.547 0.712 -9.683 1.00 74.00 91 SER A N 1
ATOM 761 C CA . SER A 1 91 ? 1.558 -0.361 -9.549 1.00 74.00 91 SER A CA 1
ATOM 762 C C . SER A 1 91 ? 2.175 -1.698 -9.967 1.00 74.00 91 SER A C 1
ATOM 764 O O . SER A 1 91 ? 3.048 -1.751 -10.841 1.00 74.00 91 SER A O 1
ATOM 766 N N . LEU A 1 92 ? 1.720 -2.797 -9.360 1.00 74.12 92 LEU A N 1
ATOM 767 C CA . LEU A 1 92 ? 2.212 -4.129 -9.716 1.00 74.12 92 LEU A CA 1
ATOM 768 C C . LEU A 1 92 ? 1.985 -4.423 -11.208 1.00 74.12 92 LEU A C 1
ATOM 770 O O . LEU A 1 92 ? 2.843 -5.018 -11.853 1.00 74.12 92 LEU A O 1
ATOM 774 N N . CYS A 1 93 ? 0.868 -3.950 -11.767 1.00 73.38 93 CYS A N 1
ATOM 775 C CA . CYS A 1 93 ? 0.560 -4.052 -13.192 1.00 73.38 93 CYS A CA 1
ATOM 776 C C . CYS A 1 93 ? 1.583 -3.298 -14.053 1.00 73.38 93 CYS A C 1
ATOM 778 O O . CYS A 1 93 ? 2.062 -3.839 -15.051 1.00 73.38 93 CYS A O 1
ATOM 780 N N . THR A 1 94 ? 1.961 -2.084 -13.647 1.00 77.81 94 THR A N 1
ATOM 781 C CA . THR A 1 94 ? 2.973 -1.275 -14.339 1.00 77.81 94 THR A CA 1
ATOM 782 C C . THR A 1 94 ? 4.344 -1.947 -14.287 1.00 77.81 94 THR A C 1
ATOM 784 O O . THR A 1 94 ? 5.005 -2.067 -15.319 1.00 77.81 94 THR A O 1
ATOM 787 N N . VAL A 1 95 ? 4.763 -2.438 -13.115 1.00 81.62 95 VAL A N 1
ATOM 788 C CA . VAL A 1 95 ? 6.043 -3.154 -12.953 1.00 81.62 95 VAL A CA 1
ATOM 789 C C . VAL A 1 95 ? 6.058 -4.443 -13.775 1.00 81.62 95 VAL A C 1
ATOM 791 O O . VAL A 1 95 ? 7.038 -4.714 -14.465 1.00 81.62 95 VAL A O 1
ATOM 794 N N . LYS A 1 96 ? 4.957 -5.202 -13.764 1.00 82.88 96 LYS A N 1
ATOM 795 C CA . LYS A 1 96 ? 4.800 -6.418 -14.568 1.00 82.88 96 LYS A CA 1
ATOM 796 C C . LYS A 1 96 ? 4.992 -6.125 -16.057 1.00 82.88 96 LYS A C 1
ATOM 798 O O . LYS A 1 96 ? 5.829 -6.757 -16.690 1.00 82.88 96 LYS A O 1
ATOM 803 N N . ARG A 1 97 ? 4.269 -5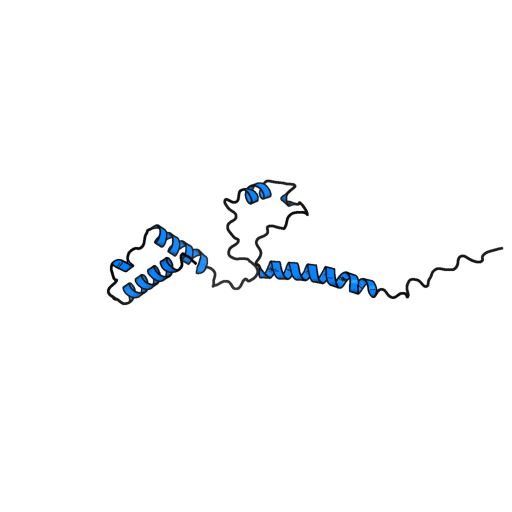.139 -16.599 1.00 85.19 97 ARG A N 1
ATOM 804 C CA . ARG A 1 97 ? 4.354 -4.778 -18.023 1.00 85.19 97 ARG A CA 1
ATOM 805 C C . ARG A 1 97 ? 5.765 -4.319 -18.408 1.00 85.19 97 ARG A C 1
ATOM 807 O O . ARG A 1 97 ? 6.255 -4.681 -19.472 1.00 85.19 97 ARG A O 1
ATOM 814 N N . GLN A 1 98 ? 6.426 -3.548 -17.539 1.00 86.12 98 GLN A N 1
ATOM 815 C CA . GLN A 1 98 ? 7.819 -3.128 -17.742 1.00 86.12 98 GLN A CA 1
ATOM 816 C C . GLN A 1 98 ? 8.771 -4.330 -17.788 1.00 86.12 98 GLN A C 1
ATOM 818 O O . GLN A 1 98 ? 9.634 -4.394 -18.660 1.00 86.12 98 GLN A O 1
ATOM 823 N N . MET A 1 99 ? 8.602 -5.290 -16.879 1.00 90.56 99 MET A N 1
ATOM 824 C CA . MET A 1 99 ? 9.423 -6.498 -16.828 1.00 90.56 99 MET A CA 1
ATOM 825 C C . MET A 1 99 ? 9.213 -7.390 -18.060 1.00 90.56 99 MET A C 1
ATOM 827 O O . MET A 1 99 ? 10.192 -7.807 -18.676 1.00 90.56 99 MET A O 1
ATOM 831 N N . GLU A 1 100 ? 7.959 -7.643 -18.441 1.00 92.44 100 GLU A N 1
ATOM 832 C CA . GLU A 1 100 ? 7.609 -8.441 -19.626 1.00 92.44 100 GLU A CA 1
ATOM 833 C C . GLU A 1 100 ? 8.212 -7.838 -20.901 1.00 92.44 100 GLU A C 1
ATOM 835 O O . GLU A 1 100 ? 8.873 -8.547 -21.652 1.00 92.44 100 GLU A O 1
ATOM 840 N N . ALA A 1 101 ? 8.110 -6.517 -21.089 1.00 92.06 101 ALA A N 1
ATOM 841 C CA . ALA A 1 101 ? 8.670 -5.838 -22.259 1.00 92.06 101 ALA A CA 1
ATOM 842 C C . ALA A 1 101 ? 10.195 -6.016 -22.396 1.00 92.06 101 ALA A C 1
ATOM 844 O O . ALA A 1 101 ? 10.704 -6.215 -23.501 1.00 92.06 101 ALA A O 1
ATOM 845 N N . VAL A 1 102 ? 10.937 -5.958 -21.283 1.00 92.50 102 VAL A N 1
ATOM 846 C CA . VAL A 1 102 ? 12.398 -6.155 -21.289 1.00 92.50 102 VAL A CA 1
ATOM 847 C C . VAL A 1 102 ? 12.755 -7.612 -21.584 1.00 92.50 102 VAL A C 1
ATOM 849 O O . VAL A 1 102 ? 13.689 -7.873 -22.344 1.00 92.50 102 VAL A O 1
ATOM 852 N N . ILE A 1 103 ? 12.015 -8.563 -21.010 1.00 93.75 103 ILE A N 1
ATOM 853 C CA . ILE A 1 103 ? 12.222 -9.995 -21.258 1.00 93.75 103 ILE A CA 1
ATOM 854 C C . ILE A 1 103 ? 11.952 -10.317 -22.729 1.00 93.75 103 ILE A C 1
ATOM 856 O O . ILE A 1 103 ? 12.810 -10.912 -23.383 1.00 93.75 103 ILE A O 1
ATOM 860 N N . ASP A 1 104 ? 10.820 -9.868 -23.267 1.00 92.50 104 ASP A N 1
ATOM 861 C CA . ASP A 1 104 ? 10.450 -10.081 -24.666 1.00 92.50 104 ASP A CA 1
ATOM 862 C C . ASP A 1 104 ? 11.495 -9.491 -25.614 1.00 92.50 104 ASP A C 1
ATOM 864 O O . ASP A 1 104 ? 11.895 -10.140 -26.583 1.00 92.50 104 ASP A O 1
ATOM 868 N N . HIS A 1 105 ? 12.014 -8.298 -25.313 1.00 90.06 105 HIS A N 1
ATOM 869 C CA . HIS A 1 105 ? 13.101 -7.699 -26.085 1.00 90.06 105 HIS A CA 1
ATOM 870 C C . HIS A 1 105 ? 14.363 -8.579 -26.100 1.00 90.06 105 HIS A C 1
ATOM 872 O O . HIS A 1 105 ? 14.946 -8.824 -27.157 1.00 90.06 105 HIS A O 1
ATOM 878 N N . CYS A 1 106 ? 14.773 -9.107 -24.946 1.00 90.25 106 CYS A N 1
ATOM 879 C CA . CYS A 1 106 ? 15.941 -9.983 -24.846 1.00 90.25 106 CYS A CA 1
ATOM 880 C C . CYS A 1 106 ? 15.737 -11.333 -25.550 1.00 90.25 106 CYS A C 1
ATOM 882 O O . CYS A 1 106 ? 16.686 -11.867 -26.124 1.00 90.25 106 CYS A O 1
ATOM 884 N N . LEU A 1 107 ? 14.520 -11.882 -25.527 1.00 90.38 107 LEU A N 1
ATOM 885 C CA . LEU A 1 107 ? 14.193 -13.154 -26.177 1.00 90.38 107 LEU A CA 1
ATOM 886 C C . LEU A 1 107 ? 14.061 -13.018 -27.700 1.00 90.38 107 LEU A C 1
ATOM 888 O O . LEU A 1 107 ? 14.394 -13.950 -28.433 1.00 90.38 107 LEU A O 1
ATOM 892 N N . THR A 1 108 ? 13.614 -11.860 -28.188 1.00 88.06 108 THR A N 1
ATOM 893 C CA . THR A 1 108 ? 13.431 -11.592 -29.626 1.00 88.06 108 THR A CA 1
ATOM 894 C C . THR A 1 108 ? 14.717 -11.139 -30.321 1.00 88.06 108 THR A C 1
ATOM 896 O O . THR A 1 108 ? 14.933 -11.487 -31.484 1.00 88.06 108 THR A O 1
ATOM 899 N N . LYS A 1 109 ? 15.619 -10.438 -29.618 1.00 79.88 109 LYS A N 1
ATOM 900 C CA . LYS A 1 109 ? 16.915 -9.976 -30.147 1.00 79.88 109 LYS A CA 1
ATOM 901 C C . LYS A 1 109 ? 17.730 -11.058 -30.891 1.00 79.88 109 LYS A C 1
ATOM 903 O O . LYS A 1 109 ? 18.096 -10.817 -32.041 1.00 79.88 109 LYS A O 1
ATOM 908 N N . PRO A 1 110 ? 17.987 -12.255 -30.329 1.00 77.50 110 PRO A N 1
ATOM 909 C CA . PRO A 1 110 ? 18.753 -13.293 -31.027 1.00 77.50 110 PRO A CA 1
ATOM 910 C C . PRO A 1 110 ? 18.027 -13.895 -32.241 1.00 77.50 110 PRO A C 1
ATOM 912 O O . PRO A 1 110 ? 18.677 -14.478 -33.107 1.00 77.50 110 PRO A O 1
ATOM 915 N N . ALA A 1 111 ? 16.698 -13.780 -32.330 1.00 67.94 111 ALA A N 1
ATOM 916 C CA . ALA A 1 111 ? 15.947 -14.221 -33.505 1.00 67.94 111 ALA A CA 1
ATOM 917 C C . ALA A 1 111 ? 16.083 -13.228 -34.672 1.00 67.94 111 ALA A C 1
ATOM 919 O O . ALA A 1 111 ? 16.205 -13.659 -35.818 1.00 67.94 111 ALA A O 1
ATOM 920 N N . LEU A 1 112 ? 16.133 -11.923 -34.378 1.00 64.44 112 LEU A N 1
ATOM 921 C CA . LEU A 1 112 ? 16.340 -10.868 -35.375 1.00 64.44 112 LEU A CA 1
ATOM 922 C C . LEU A 1 112 ? 17.762 -10.889 -35.960 1.00 64.44 112 LEU A C 1
ATOM 924 O O . LEU A 1 112 ? 17.936 -10.723 -37.165 1.00 64.44 112 LEU A O 1
ATOM 928 N N . GLU A 1 113 ? 18.785 -11.142 -35.136 1.00 59.38 113 GLU A N 1
ATOM 929 C CA . GLU A 1 113 ? 20.180 -11.182 -35.610 1.00 59.38 113 GLU A CA 1
ATOM 930 C C . GLU A 1 113 ? 20.483 -12.380 -36.524 1.00 59.38 113 GLU A C 1
ATOM 932 O O . GLU A 1 113 ? 21.390 -12.313 -37.350 1.00 59.38 113 GLU A O 1
ATOM 937 N N . ARG A 1 114 ? 19.685 -13.454 -36.466 1.00 57.47 114 ARG A N 1
ATOM 938 C CA . ARG A 1 114 ? 19.781 -14.576 -37.420 1.00 57.47 114 ARG A CA 1
ATOM 939 C C . ARG A 1 114 ? 19.165 -14.283 -38.791 1.00 57.47 114 ARG A C 1
ATOM 941 O O . ARG A 1 114 ? 19.310 -15.103 -39.691 1.00 57.47 114 ARG A O 1
ATOM 948 N N . GLN A 1 115 ? 18.475 -13.156 -38.957 1.00 53.09 115 GLN A N 1
ATOM 949 C CA . GLN A 1 115 ? 17.869 -12.742 -40.226 1.00 53.09 115 GLN A CA 1
ATOM 950 C C . GLN A 1 115 ? 18.711 -11.729 -41.008 1.00 53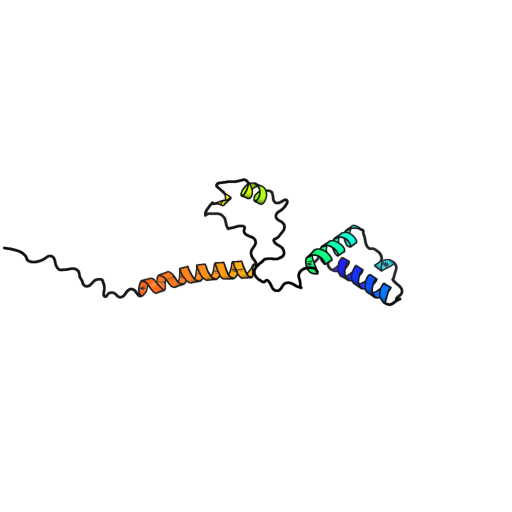.09 115 GLN A C 1
ATOM 952 O O . GLN A 1 115 ? 18.250 -11.259 -42.047 1.00 53.09 115 GLN A O 1
ATOM 957 N N . VAL A 1 116 ? 19.941 -11.415 -40.577 1.00 51.84 116 VAL A N 1
ATOM 958 C CA . VAL A 1 116 ? 20.884 -10.679 -41.432 1.00 51.84 116 VAL A CA 1
ATOM 959 C C . VAL A 1 116 ? 21.177 -11.554 -42.656 1.00 51.84 116 VAL A C 1
ATOM 961 O O . VAL A 1 116 ? 21.734 -12.642 -42.499 1.00 51.84 116 VAL A O 1
ATOM 964 N N . PRO A 1 117 ? 20.782 -11.140 -43.872 1.00 48.22 117 PRO A N 1
ATOM 965 C CA . PRO A 1 117 ? 21.004 -11.954 -45.047 1.00 48.22 117 PRO A CA 1
ATOM 966 C C . PRO A 1 117 ? 22.509 -12.067 -45.296 1.00 48.22 117 PRO A C 1
ATOM 968 O O . PRO A 1 117 ? 23.239 -11.076 -45.336 1.00 48.22 117 PRO A O 1
ATOM 971 N N . GLU A 1 118 ? 22.953 -13.295 -45.543 1.00 49.75 118 GLU A N 1
ATOM 972 C CA . GLU A 1 118 ? 24.297 -13.699 -45.982 1.00 49.75 118 GLU A CA 1
ATOM 973 C C . GLU A 1 118 ? 24.732 -13.038 -47.316 1.00 49.75 118 GLU A C 1
ATOM 975 O O . GLU A 1 118 ? 25.740 -13.394 -47.920 1.00 49.75 118 GLU A O 1
ATOM 980 N N . SER A 1 119 ? 23.970 -12.064 -47.820 1.00 51.38 119 SER A N 1
ATOM 981 C CA . SER A 1 119 ? 24.269 -11.295 -49.023 1.00 51.38 119 SER A CA 1
ATOM 982 C C . SER A 1 119 ? 25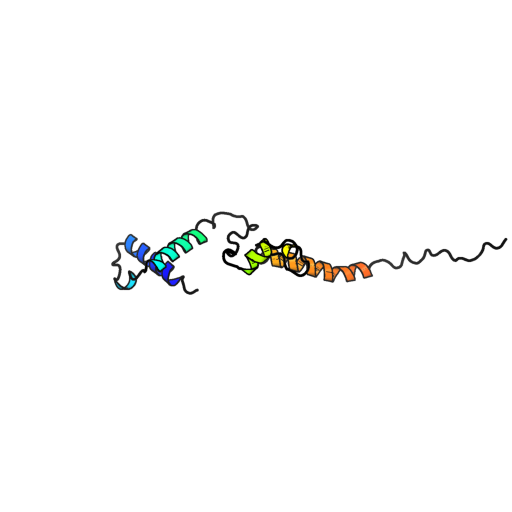.339 -10.225 -48.815 1.00 51.38 119 SER A C 1
ATOM 984 O O . SER A 1 119 ? 25.862 -9.736 -49.806 1.00 51.38 119 SER A O 1
ATOM 986 N N . SER A 1 120 ? 25.698 -9.870 -47.575 1.00 51.47 120 SER A N 1
ATOM 987 C CA . SER A 1 120 ? 26.722 -8.840 -47.326 1.00 51.47 120 SER A CA 1
ATOM 988 C C . SER A 1 120 ? 28.159 -9.378 -47.215 1.00 51.47 120 SER A C 1
ATOM 990 O O . SER A 1 120 ? 29.077 -8.586 -47.027 1.00 51.47 120 SER A O 1
ATOM 992 N N . LEU A 1 121 ? 28.375 -10.697 -47.334 1.00 47.50 121 LEU A N 1
ATOM 993 C CA . LEU A 1 121 ? 29.712 -11.320 -47.276 1.00 47.50 121 LEU A CA 1
ATOM 994 C C . LEU A 1 121 ? 30.272 -11.699 -48.664 1.00 47.50 121 LEU A C 1
ATOM 996 O O . LEU A 1 121 ? 31.315 -12.339 -48.754 1.00 47.50 121 LEU A O 1
ATOM 1000 N N . ARG A 1 122 ? 29.600 -11.311 -49.758 1.00 50.28 122 ARG A N 1
ATOM 1001 C CA . ARG A 1 122 ? 30.032 -11.601 -51.141 1.00 50.28 122 ARG A CA 1
ATOM 1002 C C . ARG A 1 122 ? 30.660 -10.422 -51.889 1.00 50.28 122 ARG A C 1
ATOM 1004 O O . ARG A 1 122 ? 30.757 -10.483 -53.103 1.00 50.28 122 ARG A O 1
ATOM 1011 N N . ASP A 1 123 ? 31.162 -9.419 -51.175 1.00 51.22 123 ASP A N 1
ATOM 1012 C CA . ASP A 1 123 ? 31.965 -8.337 -51.761 1.00 51.22 123 ASP A CA 1
ATOM 1013 C C . ASP A 1 123 ? 33.307 -8.195 -51.028 1.00 51.22 123 ASP A C 1
ATOM 1015 O O . ASP A 1 123 ? 33.643 -7.149 -50.476 1.00 51.22 123 ASP A O 1
ATOM 1019 N N . ILE A 1 124 ? 34.095 -9.275 -50.997 1.00 50.41 124 ILE A N 1
ATOM 1020 C CA . ILE A 1 124 ? 35.540 -9.157 -50.773 1.00 50.41 124 ILE A CA 1
ATOM 1021 C C . ILE A 1 124 ? 36.191 -9.199 -52.159 1.00 50.41 124 ILE A C 1
ATOM 1023 O O . ILE A 1 124 ? 36.171 -10.260 -52.787 1.00 50.41 124 ILE A O 1
ATOM 1027 N N . PRO A 1 125 ? 36.753 -8.091 -52.678 1.00 45.47 125 PRO A N 1
ATOM 1028 C CA . PRO A 1 125 ? 37.518 -8.154 -53.911 1.00 45.47 125 PRO A CA 1
ATOM 1029 C C . PRO A 1 125 ? 38.735 -9.048 -53.668 1.00 45.47 125 PRO A C 1
ATOM 1031 O O . PRO A 1 125 ? 39.515 -8.832 -52.739 1.00 45.47 125 PRO A O 1
ATOM 1034 N N . HIS A 1 126 ? 38.864 -10.089 -54.490 1.00 44.91 126 HIS A N 1
ATOM 1035 C CA . HIS A 1 126 ? 40.033 -10.953 -54.510 1.00 44.91 126 HIS A CA 1
ATOM 1036 C C . HIS A 1 126 ? 41.284 -10.089 -54.707 1.00 44.91 126 HIS A C 1
ATOM 1038 O O . HIS A 1 126 ? 41.456 -9.450 -55.741 1.00 44.91 126 HIS A O 1
ATOM 1044 N N . ALA A 1 127 ? 42.160 -10.071 -53.702 1.00 53.59 127 ALA A N 1
ATOM 1045 C CA . ALA A 1 127 ? 43.511 -9.549 -53.827 1.00 53.59 127 ALA A CA 1
ATOM 1046 C C . ALA A 1 127 ? 44.309 -10.492 -54.741 1.00 53.59 127 ALA A C 1
ATOM 1048 O O . ALA A 1 127 ? 44.961 -11.430 -54.285 1.00 53.59 127 ALA A O 1
ATOM 1049 N N . GLY A 1 128 ? 44.193 -10.281 -56.046 1.00 56.22 128 GLY A N 1
ATOM 1050 C CA . GLY A 1 128 ? 44.915 -11.012 -57.073 1.00 56.22 128 GLY A CA 1
ATOM 1051 C C . GLY A 1 128 ? 44.886 -10.209 -58.363 1.00 56.22 128 GLY A C 1
ATOM 1052 O O . GLY A 1 128 ? 43.815 -9.865 -58.836 1.00 56.22 128 GLY A O 1
ATOM 1053 N N . GLU A 1 129 ? 46.076 -9.938 -58.891 1.00 49.75 129 GLU A N 1
ATOM 1054 C CA . GLU A 1 129 ? 46.364 -9.236 -60.149 1.00 49.75 129 GLU A CA 1
ATOM 1055 C C . GLU A 1 129 ? 46.284 -7.706 -60.128 1.00 49.75 129 GLU A C 1
ATOM 1057 O O . GLU A 1 129 ? 45.330 -7.102 -60.594 1.00 49.75 129 GLU A O 1
ATOM 1062 N N . LEU A 1 130 ? 47.395 -7.083 -59.729 1.00 44.97 130 LEU A N 1
ATOM 1063 C CA . LEU A 1 130 ? 48.084 -6.136 -60.612 1.00 44.97 130 LEU A CA 1
ATOM 1064 C C . LEU A 1 130 ? 49.594 -6.390 -60.495 1.00 44.97 130 LEU A C 1
ATOM 1066 O O . LEU A 1 130 ? 50.300 -5.777 -59.698 1.00 44.97 130 LEU A O 1
ATOM 1070 N N . VAL A 1 131 ? 50.063 -7.374 -61.266 1.00 42.53 131 VAL A N 1
ATOM 1071 C CA . VAL A 1 131 ? 51.448 -7.440 -61.738 1.00 42.53 131 VAL A CA 1
ATOM 1072 C C . VAL A 1 131 ? 51.469 -6.729 -63.088 1.00 42.53 131 VAL A C 1
ATOM 1074 O O . VAL A 1 131 ? 50.849 -7.228 -64.025 1.00 42.53 131 VAL A O 1
ATOM 1077 N N . LEU A 1 132 ? 52.133 -5.569 -63.129 1.00 43.84 132 LEU A N 1
ATOM 1078 C CA . LEU A 1 132 ? 52.976 -4.980 -64.189 1.00 43.84 132 LEU A CA 1
ATOM 1079 C C . LEU A 1 132 ? 53.048 -3.458 -64.016 1.00 43.84 132 LEU A C 1
ATOM 1081 O O . LEU A 1 132 ? 51.987 -2.800 -64.059 1.00 43.84 132 LEU A O 1
#

Foldseek 3Di:
DVQVVLLVLVVVQVVCVVVVHDDDPVSPPQDPVSVVVNVVVCVLPPPPPPDPDQWDPSDQPDCPPPPVVVVCVVDDVNVVDPPDDNPPRTDPVVVVVVVVVVVVCVVCVVVVVVPPDPVVVPPDPPPDDDDD

Organism: Xenopus tropicalis (NCBI:txid8364)

Secondary structure (DSSP, 8-state):
-TTHHHHHHHHHHHHHHHTT----TTTT---HHHHHHHHHHHHHHHSSTT---TTS-SS----TT-HHHHHHHH-SSSTT-TTSPP-----HHHHHHHHHHHHHHHHHHHHHHTTS-GGGGS----------

pLDDT: mean 71.43, std 14.32, range [42.53, 93.75]

InterPro domains:
  IPR024789 Anaphase-promoting complex subunit 4 [PTHR13260] (1-113)

Radius of gyration: 31.21 Å; chains: 1; bounding box: 87×24×89 Å